Protein AF-A0A957PYV4-F1 (afdb_monomer_lite)

Sequence (127 aa):
MSIFELVHTHFSNQIGRPMQTLAQGKPFSIVRVGANENKRTVHTVIELRNSKGTPQLVYISDLIKVYFLLIRVSDNWLTLSEIIKTVDINKAQAPYLAPMLATFSDVEARRKPTVALRFVLPKGLIL

pLDDT: mean 87.55, std 10.19, range [50.59, 96.38]

Structure (mmCIF, N/CA/C/O backbone):
data_AF-A0A957PYV4-F1
#
_entry.id   AF-A0A957PYV4-F1
#
loop_
_atom_site.group_PDB
_atom_site.id
_atom_site.type_symbol
_atom_site.label_atom_id
_atom_site.label_alt_id
_atom_site.label_comp_id
_atom_site.label_asym_id
_atom_site.label_entity_id
_atom_site.label_seq_id
_atom_site.pdbx_PDB_ins_code
_atom_site.Cartn_x
_atom_site.Cartn_y
_atom_site.Cartn_z
_atom_site.occupancy
_atom_site.B_iso_or_equiv
_atom_site.auth_seq_id
_atom_site.auth_comp_id
_atom_site.auth_asym_id
_atom_site.auth_atom_id
_atom_site.pdbx_PDB_model_num
ATOM 1 N N . MET A 1 1 ? 10.276 16.550 -8.567 1.00 63.25 1 MET A N 1
ATOM 2 C CA . MET A 1 1 ? 9.328 15.997 -7.581 1.00 63.25 1 MET A CA 1
ATOM 3 C C . MET A 1 1 ? 9.889 14.678 -7.087 1.00 63.25 1 MET A C 1
ATOM 5 O O . MET A 1 1 ? 10.266 13.856 -7.917 1.00 63.25 1 MET A O 1
ATOM 9 N N . SER A 1 2 ? 10.050 14.509 -5.778 1.00 85.00 2 SER A N 1
ATOM 10 C CA . SER A 1 2 ? 10.600 13.277 -5.199 1.00 85.00 2 SER A CA 1
ATOM 11 C C . SER A 1 2 ? 9.561 12.147 -5.194 1.00 85.00 2 SER A C 1
ATOM 13 O O . SER A 1 2 ? 8.355 12.399 -5.228 1.00 85.00 2 SER A O 1
ATOM 15 N N . ILE A 1 3 ? 10.006 10.887 -5.108 1.00 85.19 3 ILE A N 1
ATOM 16 C CA . ILE A 1 3 ? 9.090 9.741 -4.960 1.00 85.19 3 ILE A CA 1
ATOM 17 C C . ILE A 1 3 ? 8.212 9.869 -3.704 1.00 85.19 3 ILE A C 1
ATOM 19 O O . ILE A 1 3 ? 7.044 9.493 -3.725 1.00 85.19 3 ILE A O 1
ATOM 23 N N . PHE A 1 4 ? 8.735 10.473 -2.634 1.00 88.44 4 PHE A N 1
ATOM 24 C CA . PHE A 1 4 ? 7.964 10.762 -1.426 1.00 88.44 4 PHE A CA 1
ATOM 25 C C . PHE A 1 4 ? 6.814 11.737 -1.695 1.00 88.44 4 PHE A C 1
ATOM 27 O O . PHE A 1 4 ? 5.691 11.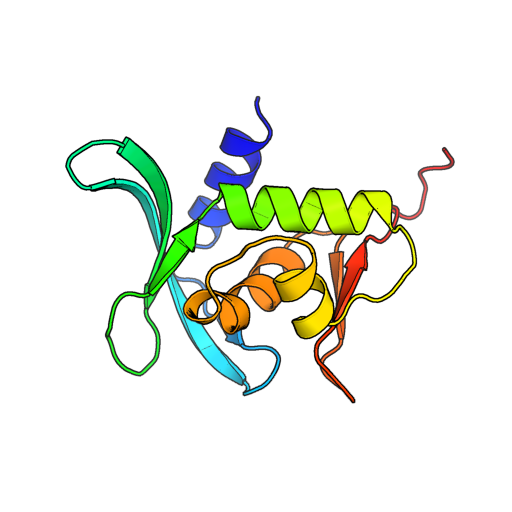472 -1.274 1.00 88.44 4 PHE A O 1
ATOM 34 N N . GLU A 1 5 ? 7.068 12.827 -2.421 1.00 88.50 5 GLU A N 1
ATOM 35 C CA . GLU A 1 5 ? 6.043 13.814 -2.794 1.00 88.50 5 GLU A CA 1
ATOM 36 C C . GLU A 1 5 ? 4.984 13.219 -3.727 1.00 88.50 5 GLU A C 1
ATOM 38 O O . GLU A 1 5 ? 3.797 13.500 -3.564 1.00 88.50 5 GLU A O 1
ATOM 43 N N . LEU A 1 6 ? 5.399 12.368 -4.672 1.00 91.44 6 LEU A N 1
ATOM 44 C CA . LEU A 1 6 ? 4.499 11.636 -5.568 1.00 91.44 6 LEU A CA 1
ATOM 45 C C . LEU A 1 6 ? 3.552 10.729 -4.781 1.00 91.44 6 LEU A C 1
ATOM 47 O O . LEU A 1 6 ? 2.336 10.822 -4.938 1.00 91.44 6 LEU A O 1
ATOM 51 N N . VAL A 1 7 ? 4.099 9.893 -3.894 1.00 93.31 7 VAL A N 1
ATOM 52 C CA . VAL A 1 7 ? 3.308 8.974 -3.067 1.00 93.31 7 VAL A CA 1
ATOM 53 C C . VAL A 1 7 ? 2.404 9.744 -2.102 1.00 93.31 7 VAL A C 1
ATOM 55 O O . VAL A 1 7 ? 1.229 9.408 -1.959 1.00 93.31 7 VAL A O 1
ATOM 58 N N . HIS A 1 8 ? 2.913 10.812 -1.484 1.00 92.75 8 HIS A N 1
ATOM 59 C CA . HIS A 1 8 ? 2.122 11.697 -0.632 1.00 92.75 8 HIS A CA 1
ATOM 60 C C . HIS A 1 8 ? 0.931 12.289 -1.394 1.00 92.75 8 HIS A C 1
ATOM 62 O O . HIS A 1 8 ? -0.211 12.154 -0.964 1.00 92.75 8 HIS A O 1
ATOM 68 N N . THR A 1 9 ? 1.188 12.914 -2.544 1.00 94.00 9 THR A N 1
ATOM 69 C CA . THR A 1 9 ? 0.156 13.546 -3.377 1.00 94.00 9 THR A CA 1
ATOM 70 C C . THR A 1 9 ? -0.867 12.526 -3.861 1.00 94.00 9 THR A C 1
ATOM 72 O O . THR A 1 9 ? -2.070 12.772 -3.773 1.00 94.00 9 THR A O 1
ATOM 75 N N . HIS A 1 10 ? -0.407 11.351 -4.301 1.00 95.31 10 HIS A N 1
ATOM 76 C CA . HIS A 1 10 ? -1.276 10.252 -4.712 1.00 95.31 10 HIS A CA 1
ATOM 77 C C . HIS A 1 10 ? -2.268 9.877 -3.612 1.00 95.31 10 HIS A C 1
ATOM 79 O O . HIS A 1 10 ? -3.471 9.880 -3.860 1.00 95.31 10 HIS A O 1
ATOM 85 N N . PHE A 1 11 ? -1.799 9.610 -2.390 1.00 96.31 11 PHE A N 1
ATOM 86 C CA . PHE A 1 11 ? -2.688 9.197 -1.301 1.00 96.31 11 PHE A CA 1
ATOM 87 C C . PHE A 1 11 ? -3.528 10.339 -0.722 1.00 96.31 11 PHE A C 1
ATOM 89 O O . PHE A 1 11 ? -4.655 10.086 -0.296 1.00 96.31 11 PHE A O 1
ATOM 96 N N . SER A 1 12 ? -3.057 11.587 -0.779 1.00 95.25 12 SER A N 1
ATOM 97 C CA . SER A 1 12 ? -3.880 12.761 -0.460 1.00 95.25 12 SER A CA 1
ATOM 98 C C . SER A 1 12 ? -5.104 12.858 -1.377 1.00 95.25 12 SER A C 1
ATOM 100 O O . SER A 1 12 ? -6.207 13.127 -0.910 1.00 95.25 12 SER A O 1
ATOM 102 N N . ASN A 1 13 ? -4.954 12.520 -2.662 1.00 96.38 13 ASN A N 1
ATOM 103 C CA . ASN A 1 13 ? -6.066 12.482 -3.620 1.00 96.38 13 ASN A CA 1
ATOM 104 C C . ASN A 1 13 ? -7.043 11.309 -3.399 1.00 96.38 13 ASN A C 1
ATOM 106 O O . ASN A 1 13 ? -8.113 11.268 -4.013 1.00 96.38 13 ASN A O 1
ATOM 110 N N . GLN A 1 14 ? -6.694 10.348 -2.537 1.00 95.62 14 GLN A N 1
ATOM 111 C CA . GLN A 1 14 ? -7.546 9.209 -2.179 1.00 95.62 14 GLN A CA 1
ATOM 112 C C . GLN A 1 14 ? -8.245 9.385 -0.816 1.00 95.62 14 GLN A C 1
ATOM 114 O O . GLN A 1 14 ? -8.954 8.476 -0.378 1.00 95.62 14 GLN A O 1
ATOM 119 N N . ILE A 1 15 ? -8.081 10.529 -0.137 1.00 95.88 15 ILE A N 1
ATOM 120 C CA . ILE A 1 15 ? -8.746 10.808 1.147 1.00 95.88 15 ILE A CA 1
ATOM 121 C C . ILE A 1 15 ? -10.269 10.657 1.006 1.00 95.88 15 ILE A C 1
ATOM 123 O O . ILE A 1 15 ? -10.876 11.102 0.034 1.00 95.88 15 ILE A O 1
ATOM 127 N N . GLY A 1 16 ? -10.888 9.985 1.982 1.00 92.94 16 GLY A N 1
ATOM 128 C CA . GLY A 1 16 ? -12.330 9.737 2.033 1.00 92.94 16 GLY A CA 1
ATOM 129 C C . GLY A 1 16 ? -12.840 8.646 1.086 1.00 92.94 16 GLY A C 1
ATOM 130 O O . GLY A 1 16 ? -13.973 8.193 1.251 1.00 92.94 16 GLY A O 1
ATOM 131 N N . ARG A 1 17 ? -12.027 8.168 0.134 1.00 95.00 17 ARG A N 1
ATOM 132 C CA . ARG A 1 17 ? -12.451 7.107 -0.785 1.00 95.00 17 ARG A CA 1
ATOM 133 C C . ARG A 1 17 ? -12.523 5.755 -0.063 1.00 95.00 17 ARG A C 1
ATOM 135 O O . ARG A 1 17 ? -11.611 5.419 0.700 1.00 95.00 17 ARG A O 1
ATOM 142 N N . PRO A 1 18 ? -13.587 4.964 -0.286 1.00 93.44 18 PRO A N 1
ATOM 143 C CA . PRO A 1 18 ? -13.722 3.655 0.333 1.00 93.44 18 PRO A CA 1
ATOM 144 C C . PRO A 1 18 ? -12.723 2.664 -0.272 1.00 93.44 18 PRO A C 1
ATOM 146 O O . PRO A 1 18 ? -12.619 2.519 -1.488 1.00 93.44 18 PRO A O 1
ATOM 149 N N . MET A 1 19 ? -12.018 1.943 0.593 1.00 94.81 19 MET A N 1
ATOM 150 C CA . MET A 1 19 ? -11.093 0.870 0.241 1.00 94.81 19 MET A CA 1
ATOM 151 C C . MET A 1 19 ? -11.432 -0.394 1.031 1.00 94.81 19 MET A C 1
ATOM 153 O O . MET A 1 19 ? -12.174 -0.359 2.014 1.00 94.81 19 MET A O 1
ATOM 157 N N . GLN A 1 20 ? -10.892 -1.536 0.604 1.00 94.81 20 GLN A N 1
ATOM 158 C CA . GLN A 1 20 ? -11.111 -2.818 1.272 1.00 94.81 20 GLN A CA 1
ATOM 159 C C . GLN A 1 20 ? -9.818 -3.618 1.375 1.00 94.81 20 GLN A C 1
ATOM 161 O O . GLN A 1 20 ? -9.017 -3.644 0.441 1.00 94.81 20 GLN A O 1
ATOM 166 N N . THR A 1 21 ? -9.614 -4.300 2.502 1.00 92.38 21 THR A N 1
ATOM 167 C CA . THR A 1 21 ? -8.487 -5.228 2.645 1.00 92.38 21 THR A CA 1
ATOM 168 C C . THR A 1 21 ? -8.641 -6.402 1.682 1.00 92.38 21 THR A C 1
ATOM 170 O O . THR A 1 21 ? -9.730 -6.951 1.520 1.00 92.38 21 THR A O 1
ATOM 173 N N . LEU A 1 22 ? -7.548 -6.828 1.045 1.00 88.88 22 LEU A N 1
ATOM 174 C CA . LEU A 1 22 ? -7.623 -7.870 0.013 1.00 88.88 22 LEU A CA 1
ATOM 175 C C . LEU A 1 22 ? -7.924 -9.266 0.574 1.00 88.88 22 LEU A C 1
ATOM 177 O O . LEU A 1 22 ? -8.562 -10.062 -0.110 1.00 88.88 22 LEU A O 1
ATOM 181 N N . ALA A 1 23 ? -7.485 -9.556 1.804 1.00 86.38 23 ALA A N 1
ATOM 182 C CA . ALA A 1 23 ? -7.663 -10.869 2.429 1.00 86.38 23 ALA A CA 1
ATOM 183 C C . ALA A 1 23 ? -9.062 -11.065 3.033 1.00 86.38 23 ALA A C 1
ATOM 185 O O . ALA A 1 23 ? -9.617 -12.153 2.958 1.00 86.38 23 ALA A O 1
ATOM 186 N N . GLN A 1 24 ? -9.614 -10.025 3.669 1.00 87.00 24 GLN A N 1
ATOM 187 C CA . GLN A 1 24 ? -10.840 -10.127 4.473 1.00 87.00 24 GLN A CA 1
ATOM 188 C C . GLN A 1 24 ? -11.994 -9.273 3.933 1.00 87.00 24 GLN A C 1
ATOM 190 O O . GLN A 1 24 ? -13.079 -9.314 4.502 1.00 87.00 24 GLN A O 1
ATOM 195 N N . GLY A 1 25 ? -11.770 -8.457 2.896 1.00 89.38 25 GLY A N 1
ATOM 196 C CA . GLY A 1 25 ? -12.779 -7.533 2.372 1.00 89.38 25 GLY A CA 1
ATOM 197 C C . GLY A 1 25 ? -13.197 -6.447 3.368 1.00 89.38 25 GLY A C 1
ATOM 198 O O . GLY A 1 25 ? -14.248 -5.836 3.202 1.00 89.38 25 GLY A O 1
ATOM 199 N N . LYS A 1 26 ? -12.412 -6.211 4.429 1.00 91.19 26 LYS A N 1
ATOM 200 C CA . LYS A 1 26 ? -12.793 -5.266 5.487 1.00 91.19 26 LYS A CA 1
ATOM 201 C C . LYS A 1 26 ? -12.666 -3.833 4.984 1.00 91.19 26 LYS A C 1
ATOM 203 O O . LYS A 1 26 ? -11.593 -3.497 4.474 1.00 91.19 26 LYS A O 1
ATOM 208 N N . PRO A 1 27 ? -13.698 -2.992 5.158 1.00 93.81 27 PRO A N 1
ATOM 209 C CA . PRO A 1 27 ? -13.661 -1.619 4.693 1.00 93.81 27 PRO A CA 1
ATOM 210 C C . PRO A 1 27 ? -12.704 -0.772 5.535 1.00 93.81 27 PRO A C 1
ATOM 212 O O . PRO A 1 27 ? -12.598 -0.935 6.756 1.00 93.81 27 PRO A O 1
ATOM 215 N N . PHE A 1 28 ? -12.031 0.156 4.869 1.00 94.81 28 PHE A N 1
ATOM 216 C CA . PHE A 1 28 ? -11.263 1.229 5.483 1.00 94.81 28 PHE A CA 1
ATOM 217 C C . PHE A 1 28 ? -11.224 2.440 4.544 1.00 94.81 28 PHE A C 1
ATOM 219 O O . PHE A 1 28 ? -11.545 2.326 3.362 1.00 94.81 28 PHE A O 1
ATOM 226 N N . SER A 1 29 ? -10.832 3.598 5.057 1.00 95.06 29 SER A N 1
ATOM 227 C CA . SER A 1 29 ? -10.588 4.789 4.244 1.00 95.06 29 SER A CA 1
ATOM 228 C C . SER A 1 29 ? -9.403 5.578 4.779 1.00 95.06 29 SER A C 1
ATOM 230 O O . SER A 1 29 ? -9.054 5.482 5.960 1.00 95.06 29 SER A O 1
ATOM 232 N N . ILE A 1 30 ? -8.779 6.352 3.895 1.00 96.12 30 ILE A N 1
ATOM 233 C CA . ILE A 1 30 ? -7.734 7.301 4.269 1.00 96.12 30 ILE A CA 1
ATOM 234 C C . ILE A 1 30 ? -8.407 8.540 4.858 1.00 96.12 30 ILE A C 1
ATOM 236 O O . ILE A 1 30 ? -9.294 9.125 4.237 1.00 96.12 30 ILE A O 1
ATOM 240 N N . VAL A 1 31 ? -7.977 8.931 6.053 1.00 95.12 31 VAL A N 1
ATOM 241 C CA . VAL A 1 31 ? -8.467 10.120 6.763 1.00 95.12 31 VAL A CA 1
ATOM 242 C C . VAL A 1 31 ? -7.531 11.299 6.544 1.00 95.12 31 VAL A C 1
ATOM 244 O O . VAL A 1 31 ? -7.983 12.422 6.351 1.00 95.12 31 VAL A O 1
ATOM 247 N N . ARG A 1 32 ? -6.221 11.044 6.582 1.00 94.00 32 ARG A N 1
ATOM 248 C CA . ARG A 1 32 ? -5.191 12.078 6.512 1.00 94.00 32 ARG A CA 1
ATOM 249 C C . ARG A 1 32 ? -3.905 11.503 5.937 1.00 94.00 32 ARG A C 1
ATOM 251 O O . ARG A 1 32 ? -3.578 10.345 6.186 1.00 94.00 32 ARG A O 1
ATOM 258 N N . VAL A 1 33 ? -3.149 12.335 5.233 1.00 93.00 33 VAL A N 1
ATOM 259 C CA . VAL A 1 33 ? -1.748 12.080 4.887 1.00 93.00 33 VAL A CA 1
ATOM 260 C C . VAL A 1 33 ? -0.928 13.244 5.426 1.00 93.00 33 VAL A C 1
ATOM 262 O O . VAL A 1 33 ? -1.324 14.396 5.268 1.00 93.00 33 VAL A O 1
ATOM 265 N N . GLY A 1 34 ? 0.170 12.964 6.122 1.00 89.94 34 GLY A N 1
ATOM 266 C CA . GLY A 1 34 ? 1.044 14.025 6.612 1.00 89.94 34 GLY A CA 1
ATOM 267 C C . GLY A 1 34 ? 1.990 13.583 7.713 1.00 89.94 34 GLY A C 1
ATOM 268 O O . GLY A 1 34 ? 2.154 12.394 7.986 1.00 89.94 34 GLY A O 1
ATOM 269 N N . ALA A 1 35 ? 2.617 14.563 8.358 1.00 85.19 35 ALA A N 1
ATOM 270 C CA . ALA A 1 35 ? 3.526 14.321 9.464 1.00 85.19 35 ALA A CA 1
ATOM 271 C C . ALA A 1 35 ? 2.804 13.656 10.651 1.00 85.19 35 ALA A C 1
ATOM 273 O O . ALA A 1 35 ? 1.688 14.030 11.037 1.00 85.19 35 ALA A O 1
ATOM 274 N N . ASN A 1 36 ? 3.464 12.657 11.224 1.00 81.81 36 ASN A N 1
ATOM 275 C CA . ASN A 1 36 ? 3.247 12.170 12.571 1.00 81.81 36 ASN A CA 1
ATOM 276 C C . ASN A 1 36 ? 4.487 12.524 13.386 1.00 81.81 36 ASN A C 1
ATOM 278 O O . ASN A 1 36 ? 5.578 11.997 13.147 1.00 81.81 36 ASN A O 1
ATOM 282 N N . GLU A 1 37 ? 4.303 13.447 14.318 1.00 74.75 37 GLU A N 1
ATOM 283 C CA . GLU A 1 37 ? 5.342 13.911 15.220 1.00 74.75 37 GLU A CA 1
ATOM 284 C C . GLU A 1 37 ? 5.288 13.065 16.488 1.00 74.75 37 GLU A C 1
ATOM 286 O O . GLU A 1 37 ? 4.519 13.335 17.408 1.00 74.75 37 GLU A O 1
ATOM 291 N N . ASN A 1 38 ? 6.107 12.014 16.549 1.00 70.00 38 ASN A N 1
ATOM 292 C CA . ASN A 1 38 ? 6.275 11.263 17.785 1.00 70.00 38 ASN A CA 1
ATOM 293 C C . ASN A 1 38 ? 7.663 11.541 18.364 1.00 70.00 38 ASN A C 1
ATOM 295 O O . ASN A 1 38 ? 8.642 10.971 17.896 1.00 70.00 38 ASN A O 1
ATOM 299 N N . LYS A 1 39 ? 7.708 12.467 19.336 1.00 50.59 39 LYS A N 1
ATOM 300 C CA . LYS A 1 39 ? 8.767 12.907 20.283 1.00 50.59 39 LYS A CA 1
ATOM 301 C C . LYS A 1 39 ? 10.250 12.996 19.858 1.00 50.59 39 LYS A C 1
ATOM 303 O O . LYS A 1 39 ? 10.995 13.660 20.571 1.00 50.59 39 LYS A O 1
ATOM 308 N N . ARG A 1 40 ? 10.717 12.393 18.762 1.00 59.59 40 ARG A N 1
ATOM 309 C CA . ARG A 1 40 ? 12.110 12.446 18.271 1.00 59.59 40 ARG A CA 1
ATOM 310 C C . ARG A 1 40 ? 12.264 12.322 16.752 1.00 59.59 40 ARG A C 1
ATOM 312 O O . ARG A 1 40 ? 13.361 12.560 16.254 1.00 59.59 40 ARG A O 1
ATOM 319 N N . THR A 1 41 ? 11.224 11.957 15.999 1.00 68.38 41 THR A N 1
ATOM 320 C CA . THR A 1 41 ? 11.341 11.812 14.538 1.00 68.38 41 THR A CA 1
ATOM 321 C C . THR A 1 41 ? 10.024 12.150 13.848 1.00 68.38 41 THR A C 1
ATOM 323 O O . THR A 1 41 ? 8.960 11.691 14.266 1.00 68.38 41 THR A O 1
ATOM 326 N N . VAL A 1 42 ? 10.101 12.968 12.796 1.00 73.69 42 VAL A N 1
ATOM 327 C CA . VAL A 1 42 ? 8.962 13.298 11.935 1.00 73.69 42 VAL A CA 1
ATOM 328 C C . VAL A 1 42 ? 8.865 12.226 10.857 1.00 73.69 42 VAL A C 1
ATOM 330 O O . VAL A 1 42 ? 9.748 12.107 10.009 1.00 73.69 42 VAL A O 1
ATOM 333 N N . HIS A 1 43 ? 7.790 11.443 10.883 1.00 81.50 43 HIS A N 1
ATOM 334 C CA . HIS A 1 43 ? 7.500 10.472 9.830 1.00 81.50 43 HIS A CA 1
ATOM 335 C C . HIS A 1 43 ? 6.270 10.905 9.049 1.00 81.50 43 HIS A C 1
ATOM 337 O O . HIS A 1 43 ? 5.262 11.279 9.642 1.00 81.50 43 HIS A O 1
ATOM 343 N N . THR A 1 44 ? 6.315 10.798 7.723 1.00 85.38 44 THR A N 1
ATOM 344 C CA . THR A 1 44 ? 5.104 10.979 6.917 1.00 85.38 44 THR A CA 1
ATOM 345 C C . THR A 1 44 ? 4.304 9.681 6.915 1.00 85.38 44 THR A C 1
ATOM 347 O O . THR A 1 44 ? 4.803 8.626 6.507 1.00 85.38 44 THR A O 1
ATOM 350 N N . VAL A 1 45 ? 3.066 9.761 7.392 1.00 91.00 45 VAL A N 1
ATOM 351 C CA . VAL A 1 45 ? 2.146 8.633 7.524 1.00 91.00 45 VAL A CA 1
ATOM 352 C C . VAL A 1 45 ? 0.861 8.884 6.755 1.00 91.00 45 VAL A C 1
ATOM 354 O O . VAL A 1 45 ? 0.464 10.021 6.498 1.00 91.00 45 VAL A O 1
ATOM 357 N N . ILE A 1 46 ? 0.192 7.788 6.439 1.00 92.25 46 ILE A N 1
ATOM 358 C CA . ILE A 1 46 ? -1.180 7.747 5.967 1.00 92.25 46 ILE A CA 1
ATOM 359 C C . ILE A 1 46 ? -2.008 7.205 7.125 1.00 92.25 46 ILE A C 1
ATOM 361 O O . ILE A 1 46 ? -1.803 6.080 7.582 1.00 92.25 46 ILE A O 1
ATOM 365 N N . GLU A 1 47 ? -2.909 8.030 7.632 1.00 94.19 47 GLU A N 1
ATOM 366 C CA . GLU A 1 47 ? -3.831 7.673 8.696 1.00 94.19 47 GLU A CA 1
ATOM 367 C C . GLU A 1 47 ? -5.102 7.082 8.092 1.00 94.19 47 GLU A C 1
ATOM 369 O O . GLU A 1 47 ? -5.735 7.673 7.214 1.00 94.19 47 GLU A O 1
ATOM 374 N N . LEU A 1 48 ? -5.474 5.906 8.579 1.00 93.62 48 LEU A N 1
ATOM 375 C CA . LEU A 1 48 ? -6.615 5.134 8.125 1.00 93.62 48 LEU A CA 1
ATOM 376 C C . LEU A 1 48 ? -7.652 5.025 9.236 1.00 93.62 48 LEU A C 1
ATOM 378 O O . LEU A 1 48 ? -7.316 4.836 10.409 1.00 93.62 48 LEU A O 1
ATOM 382 N N . ARG A 1 49 ? -8.924 5.017 8.843 1.00 91.56 49 ARG A N 1
ATOM 383 C CA . ARG A 1 49 ? -10.040 4.625 9.704 1.00 91.56 49 ARG A CA 1
ATOM 384 C C . ARG A 1 49 ? -10.616 3.315 9.197 1.00 91.56 49 ARG A C 1
ATOM 386 O O . ARG A 1 49 ? -10.990 3.197 8.034 1.00 91.56 49 ARG A O 1
ATOM 393 N N . ASN A 1 50 ? -10.681 2.327 10.081 1.00 88.25 50 ASN A N 1
ATOM 394 C CA . ASN A 1 50 ? -11.353 1.057 9.825 1.00 88.25 50 ASN A CA 1
ATOM 395 C C . ASN A 1 50 ? -12.698 1.003 10.568 1.00 88.25 50 ASN A C 1
ATOM 397 O O . ASN A 1 50 ? -13.052 1.914 11.319 1.00 88.25 50 ASN A O 1
ATOM 401 N N . SER A 1 51 ? -13.434 -0.096 10.398 1.00 81.31 51 SER A N 1
ATOM 402 C CA . SER A 1 51 ? -14.735 -0.311 11.046 1.00 81.31 51 SER A CA 1
ATOM 403 C C . SER A 1 51 ? -14.702 -0.317 12.581 1.00 81.31 51 SER A C 1
ATOM 405 O O . SER A 1 51 ? -15.753 -0.235 13.203 1.00 81.31 51 SER A O 1
ATOM 407 N N . LYS A 1 52 ? -13.522 -0.431 13.207 1.00 82.38 52 LYS A N 1
ATOM 408 C CA . LYS A 1 52 ? -13.356 -0.393 14.669 1.00 82.38 52 LYS A CA 1
ATOM 409 C C . LYS A 1 52 ? -13.123 1.023 15.206 1.00 82.38 52 LYS A C 1
ATOM 411 O O . LYS A 1 52 ? -13.016 1.193 16.414 1.00 82.38 52 LYS A O 1
ATOM 416 N N . GLY A 1 53 ? -12.984 2.026 14.337 1.00 78.50 53 GLY A N 1
ATOM 417 C CA . GLY A 1 53 ? -12.763 3.424 14.720 1.00 78.50 53 GLY A CA 1
ATOM 418 C C . GLY A 1 53 ? -11.351 3.751 15.223 1.00 78.50 53 GLY A C 1
ATOM 419 O O . GLY A 1 53 ? -10.990 4.923 15.258 1.00 78.50 53 GLY A O 1
ATOM 420 N N . THR A 1 54 ? -10.525 2.752 15.557 1.00 80.94 54 THR A N 1
ATOM 421 C CA . THR A 1 54 ? -9.129 2.963 15.964 1.00 80.94 54 THR A CA 1
ATOM 422 C C . THR A 1 54 ? -8.285 3.434 14.774 1.00 80.94 54 THR A C 1
ATOM 424 O O . THR A 1 54 ? -8.231 2.711 13.770 1.00 80.94 54 THR A O 1
ATOM 427 N N . PRO A 1 55 ? -7.585 4.581 14.877 1.00 85.75 55 PRO A N 1
ATOM 428 C CA . PRO A 1 55 ? -6.661 5.025 13.842 1.00 85.75 55 PRO A CA 1
ATOM 429 C C . PRO A 1 55 ? -5.599 3.960 13.570 1.00 85.75 55 PRO A C 1
ATOM 431 O O . PRO A 1 55 ? -5.038 3.365 14.493 1.00 85.75 55 PRO A O 1
ATOM 434 N N . GLN A 1 56 ? -5.340 3.690 12.297 1.00 89.81 56 GLN A N 1
ATOM 435 C CA . GLN A 1 56 ? -4.223 2.859 11.857 1.00 89.81 56 GLN A CA 1
ATOM 436 C C . GLN A 1 56 ? -3.289 3.725 11.032 1.00 89.81 56 GLN A C 1
ATOM 438 O O . GLN A 1 56 ? -3.743 4.533 10.230 1.00 89.81 56 GLN A O 1
ATOM 443 N N . LEU A 1 57 ? -1.989 3.566 11.229 1.00 91.06 57 LEU A N 1
ATOM 444 C CA . LEU A 1 57 ? -0.991 4.336 10.502 1.00 91.06 57 LEU A CA 1
ATOM 445 C C . LEU A 1 57 ? -0.293 3.424 9.511 1.00 91.06 57 LEU A C 1
ATOM 447 O O . LEU A 1 5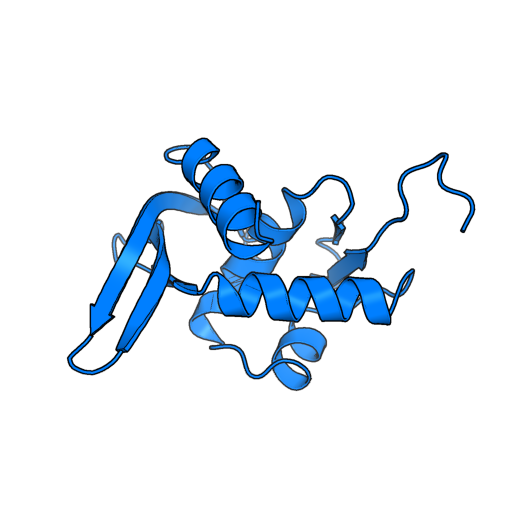7 ? 0.064 2.308 9.871 1.00 91.06 57 LEU A O 1
ATOM 451 N N . VAL A 1 58 ? -0.075 3.911 8.298 1.00 92.56 58 VAL A N 1
ATOM 452 C CA . VAL A 1 58 ? 0.788 3.286 7.295 1.00 92.56 58 VAL A CA 1
ATOM 453 C C . VAL A 1 58 ? 1.907 4.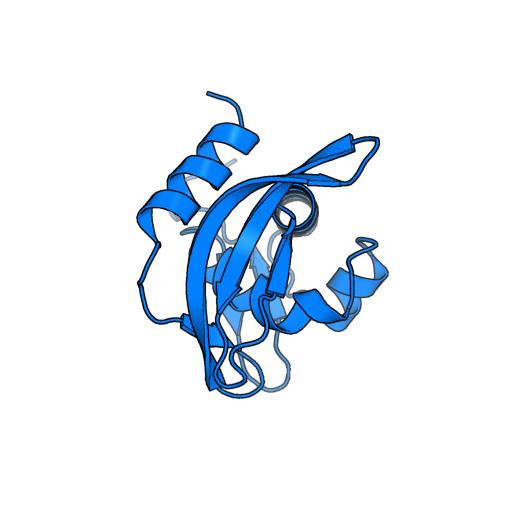262 6.973 1.00 92.56 58 VAL A C 1
ATOM 455 O O . VAL A 1 58 ? 1.645 5.418 6.646 1.00 92.56 58 VAL A O 1
ATOM 458 N N . TYR A 1 59 ? 3.158 3.825 7.074 1.00 91.81 59 TYR A N 1
ATOM 459 C CA . TYR A 1 59 ? 4.293 4.686 6.750 1.00 91.81 59 TYR A CA 1
ATOM 460 C C . TYR A 1 59 ? 4.503 4.746 5.236 1.00 91.81 59 TYR A C 1
ATOM 462 O O . TYR A 1 59 ? 4.597 3.713 4.572 1.00 91.81 59 TYR A O 1
ATOM 470 N N . ILE A 1 60 ? 4.646 5.957 4.685 1.00 92.06 60 ILE A N 1
ATOM 471 C CA . ILE A 1 60 ? 4.950 6.131 3.253 1.00 92.06 60 ILE A CA 1
ATOM 472 C C . ILE A 1 60 ? 6.272 5.446 2.890 1.00 92.06 60 ILE A C 1
ATOM 474 O O . ILE A 1 60 ? 6.382 4.835 1.830 1.00 92.06 60 ILE A O 1
ATOM 478 N N . SER A 1 61 ? 7.257 5.479 3.792 1.00 90.94 61 SER A N 1
ATOM 479 C CA . SER A 1 61 ? 8.529 4.778 3.604 1.00 90.94 61 SER A CA 1
ATOM 480 C C . SER A 1 61 ? 8.350 3.280 3.373 1.00 90.94 61 SER A C 1
ATOM 482 O O . SER A 1 61 ? 9.078 2.703 2.574 1.00 90.94 61 SER A O 1
ATOM 484 N N . ASP A 1 62 ? 7.387 2.647 4.042 1.00 91.88 62 ASP A N 1
ATOM 485 C CA . ASP A 1 62 ? 7.170 1.206 3.921 1.00 91.88 62 ASP A CA 1
ATOM 486 C C . ASP A 1 62 ? 6.482 0.865 2.599 1.00 91.88 62 ASP A C 1
ATOM 488 O O . ASP A 1 62 ? 6.897 -0.075 1.927 1.00 91.88 62 ASP A O 1
ATOM 492 N N . LEU A 1 63 ? 5.532 1.690 2.147 1.00 94.12 63 LEU A N 1
ATOM 493 C CA . LEU A 1 63 ? 4.974 1.586 0.795 1.00 94.12 63 LEU A CA 1
ATOM 494 C C . LEU A 1 63 ? 6.068 1.713 -0.272 1.00 94.12 63 LEU A C 1
ATOM 496 O O . LEU A 1 63 ? 6.125 0.894 -1.183 1.00 94.12 63 LEU A O 1
ATOM 500 N N . ILE A 1 64 ? 6.972 2.685 -0.124 1.00 93.56 64 ILE A N 1
ATOM 501 C CA . ILE A 1 64 ? 8.091 2.896 -1.050 1.00 93.56 64 ILE A CA 1
ATOM 502 C C . ILE A 1 64 ? 9.044 1.693 -1.051 1.00 93.56 64 ILE A C 1
ATOM 504 O O . ILE A 1 64 ? 9.395 1.199 -2.119 1.00 93.56 64 ILE A O 1
ATOM 508 N N . LYS A 1 65 ? 9.444 1.182 0.121 1.00 93.19 65 LYS A N 1
ATOM 509 C CA . LYS A 1 65 ? 10.325 0.004 0.215 1.00 93.19 65 LYS A CA 1
ATOM 510 C C . LYS A 1 65 ? 9.705 -1.222 -0.456 1.00 93.19 65 LYS A C 1
ATOM 512 O O . LYS A 1 65 ? 10.392 -1.923 -1.196 1.00 93.19 65 LYS A O 1
ATOM 517 N N . VAL A 1 66 ? 8.417 -1.482 -0.209 1.00 94.69 66 VAL A N 1
ATOM 518 C CA . VAL A 1 66 ? 7.712 -2.606 -0.839 1.00 94.69 66 VAL A CA 1
ATOM 519 C C . VAL A 1 66 ? 7.603 -2.392 -2.345 1.00 94.69 66 VAL A C 1
ATOM 521 O O . VAL A 1 66 ? 7.861 -3.318 -3.103 1.00 94.69 66 VAL A O 1
ATOM 524 N N . TYR A 1 67 ? 7.294 -1.178 -2.792 1.00 94.56 67 TYR A N 1
ATOM 525 C CA . TYR A 1 67 ? 7.238 -0.851 -4.213 1.00 94.56 67 TYR A CA 1
ATOM 526 C C . TYR A 1 67 ? 8.585 -1.089 -4.921 1.00 94.56 67 TYR A C 1
ATOM 528 O O . TYR A 1 67 ? 8.629 -1.769 -5.944 1.00 94.56 67 TYR A O 1
ATOM 536 N N . PHE A 1 68 ? 9.703 -0.649 -4.333 1.00 94.00 68 PHE A N 1
ATOM 537 C CA . PHE A 1 68 ? 11.042 -0.942 -4.860 1.00 94.00 68 PHE A CA 1
ATOM 538 C C . PHE A 1 68 ? 11.370 -2.437 -4.877 1.00 94.00 68 PHE A C 1
ATOM 540 O O . PHE A 1 68 ? 12.006 -2.911 -5.818 1.00 94.00 68 PHE A O 1
ATOM 547 N N . LEU A 1 69 ? 10.934 -3.192 -3.863 1.00 94.69 69 LEU A N 1
ATOM 548 C CA . LEU A 1 69 ? 11.069 -4.646 -3.877 1.00 94.69 69 LEU A CA 1
ATOM 549 C C . LEU A 1 69 ? 10.319 -5.249 -5.072 1.00 94.69 69 LEU A C 1
ATOM 551 O O . LEU A 1 69 ? 10.902 -6.066 -5.779 1.00 94.69 69 LEU A O 1
ATOM 555 N N . LEU A 1 70 ? 9.073 -4.829 -5.317 1.00 94.19 70 LEU A N 1
ATOM 556 C CA . LEU A 1 70 ? 8.264 -5.322 -6.436 1.00 94.19 70 LEU A CA 1
ATOM 557 C C . LEU A 1 70 ? 8.924 -5.032 -7.790 1.00 94.19 70 LEU A C 1
ATOM 559 O O . LEU A 1 70 ? 8.974 -5.929 -8.626 1.00 94.19 70 LEU A O 1
ATOM 563 N N . ILE A 1 71 ? 9.484 -3.831 -7.977 1.00 92.56 71 ILE A N 1
ATOM 564 C CA . ILE A 1 71 ? 10.260 -3.484 -9.180 1.00 92.56 71 ILE A CA 1
ATOM 565 C C . ILE A 1 71 ? 11.464 -4.424 -9.334 1.00 92.56 71 ILE A C 1
ATOM 567 O O . ILE A 1 71 ? 11.700 -4.969 -10.410 1.00 92.56 71 ILE A O 1
ATOM 571 N N . ARG A 1 72 ? 12.228 -4.647 -8.256 1.00 91.50 72 ARG A N 1
ATOM 572 C CA . ARG A 1 72 ? 13.447 -5.472 -8.286 1.00 91.50 72 ARG A CA 1
ATOM 573 C C . ARG A 1 72 ? 13.171 -6.925 -8.671 1.00 91.50 72 ARG A C 1
ATOM 575 O O . ARG A 1 72 ? 14.010 -7.543 -9.319 1.00 91.50 72 ARG A O 1
ATOM 582 N N . VAL A 1 73 ? 12.040 -7.477 -8.240 1.00 88.31 73 VAL A N 1
ATOM 583 C CA . VAL A 1 73 ? 11.651 -8.865 -8.526 1.00 88.31 73 VAL A CA 1
ATOM 584 C C . VAL A 1 73 ? 10.654 -8.979 -9.682 1.00 88.31 73 VAL A C 1
ATOM 586 O O . VAL A 1 73 ? 9.906 -9.955 -9.699 1.00 88.31 73 VAL A O 1
ATOM 589 N N . SER A 1 74 ? 10.631 -7.990 -10.593 1.00 79.75 74 SER A N 1
ATOM 590 C CA . SER A 1 74 ? 9.701 -7.840 -11.730 1.00 79.75 74 SER A CA 1
ATOM 591 C C . SER A 1 74 ? 9.122 -9.157 -12.250 1.00 79.75 74 SER A C 1
ATOM 593 O O . SER A 1 74 ? 9.818 -10.166 -12.360 1.00 79.75 74 SER A O 1
ATOM 595 N N . ASP A 1 75 ? 7.830 -9.136 -12.574 1.00 81.00 75 ASP A N 1
ATOM 596 C CA . ASP A 1 75 ? 7.060 -10.270 -13.096 1.00 81.00 75 ASP A CA 1
ATOM 597 C C . ASP A 1 75 ? 6.822 -11.442 -12.127 1.00 81.00 75 ASP A C 1
ATOM 599 O O . ASP A 1 75 ? 5.974 -12.298 -12.407 1.00 81.00 75 ASP A O 1
ATOM 603 N N . ASN A 1 76 ? 7.441 -11.443 -10.940 1.00 90.94 76 ASN A N 1
ATOM 604 C CA . ASN A 1 76 ? 7.154 -12.419 -9.889 1.00 90.94 76 ASN A CA 1
ATOM 605 C C . ASN A 1 76 ? 6.047 -11.950 -8.941 1.00 90.94 76 ASN A C 1
ATOM 607 O O . ASN A 1 76 ? 5.978 -10.795 -8.521 1.00 90.94 76 ASN A O 1
ATOM 611 N N . TRP A 1 77 ? 5.191 -12.893 -8.552 1.00 94.38 77 TRP A N 1
ATOM 612 C CA . TRP A 1 77 ? 4.197 -12.673 -7.509 1.00 94.38 77 TRP A CA 1
ATOM 613 C C . TRP A 1 77 ? 4.832 -12.827 -6.130 1.00 94.38 77 TRP A C 1
ATOM 615 O O . TRP A 1 77 ? 5.311 -13.909 -5.806 1.00 94.38 77 TRP A O 1
ATOM 625 N N . LEU A 1 78 ? 4.739 -11.791 -5.296 1.00 94.81 78 LEU A N 1
ATOM 626 C CA . LEU A 1 78 ? 5.133 -11.845 -3.890 1.00 94.81 78 LEU A CA 1
ATOM 627 C C . LEU A 1 78 ? 3.912 -11.845 -2.981 1.00 94.81 78 LEU A C 1
ATOM 629 O O . LEU A 1 78 ? 3.075 -10.942 -3.026 1.00 94.81 78 LEU A O 1
ATOM 633 N N . THR A 1 79 ? 3.813 -12.849 -2.120 1.00 93.50 79 THR A N 1
ATOM 634 C CA . THR A 1 79 ? 2.804 -12.890 -1.063 1.00 93.50 79 THR A CA 1
ATOM 635 C C . THR A 1 79 ? 3.083 -11.830 -0.002 1.00 93.50 79 THR A C 1
ATOM 637 O O . THR A 1 79 ? 4.225 -11.434 0.233 1.00 93.50 79 THR A O 1
ATOM 640 N N . LEU A 1 80 ? 2.041 -11.409 0.721 1.00 89.31 80 LEU A N 1
ATOM 641 C CA . LEU A 1 80 ? 2.222 -10.513 1.870 1.00 89.31 80 LEU A CA 1
ATOM 642 C C . LEU A 1 80 ? 3.207 -11.078 2.906 1.00 89.31 80 LEU A C 1
ATOM 644 O O . LEU A 1 80 ? 3.957 -10.313 3.501 1.00 89.31 80 LEU A O 1
ATOM 648 N N . SER A 1 81 ? 3.241 -12.400 3.106 1.00 89.19 81 SER A N 1
ATOM 649 C CA . SER A 1 81 ? 4.179 -13.029 4.044 1.00 89.19 81 SER A CA 1
ATOM 650 C C . SER A 1 81 ? 5.635 -12.877 3.602 1.00 89.19 81 SER A C 1
ATOM 652 O O . SER A 1 81 ? 6.498 -12.633 4.442 1.00 89.19 81 SER A O 1
ATOM 654 N N . GLU A 1 82 ? 5.918 -13.018 2.306 1.00 92.44 82 GLU A N 1
ATOM 655 C CA . GLU A 1 82 ? 7.261 -12.811 1.753 1.00 92.44 82 GLU A CA 1
ATOM 656 C C . GLU A 1 82 ? 7.665 -11.344 1.858 1.00 92.44 82 GLU A C 1
ATOM 658 O O . GLU A 1 82 ? 8.745 -11.044 2.356 1.00 92.44 82 GLU A O 1
ATOM 663 N N . ILE A 1 83 ? 6.758 -10.428 1.506 1.00 92.12 83 ILE A N 1
ATOM 664 C CA . ILE A 1 83 ? 6.992 -8.984 1.614 1.00 92.12 83 ILE A CA 1
ATOM 665 C C . ILE A 1 83 ? 7.338 -8.592 3.055 1.00 92.12 83 ILE A C 1
ATOM 667 O O . ILE A 1 83 ? 8.329 -7.899 3.260 1.00 92.12 83 ILE A O 1
ATOM 671 N N . ILE A 1 84 ? 6.571 -9.066 4.046 1.00 89.81 84 ILE A N 1
ATOM 672 C CA . ILE A 1 84 ? 6.820 -8.794 5.475 1.00 89.81 84 ILE A CA 1
ATOM 673 C C . ILE A 1 84 ? 8.173 -9.346 5.936 1.00 89.81 84 ILE A C 1
ATOM 675 O O . ILE A 1 84 ? 8.808 -8.776 6.816 1.00 89.81 84 ILE A O 1
ATOM 679 N N . LYS A 1 85 ? 8.603 -10.485 5.385 1.00 88.38 85 LYS A N 1
ATOM 680 C CA . LYS A 1 85 ? 9.884 -11.101 5.741 1.00 88.38 85 LYS A CA 1
ATOM 681 C C . LYS A 1 85 ? 11.065 -10.356 5.114 1.00 88.38 85 LYS A C 1
ATOM 683 O O . LYS A 1 85 ? 12.127 -10.289 5.724 1.00 88.38 85 LYS A O 1
ATOM 688 N N . THR A 1 86 ? 10.897 -9.846 3.896 1.00 90.31 86 THR A N 1
ATOM 689 C CA . THR A 1 86 ? 11.963 -9.180 3.137 1.00 90.31 86 THR A CA 1
ATOM 690 C C . THR A 1 86 ? 12.108 -7.711 3.509 1.00 90.31 86 THR A C 1
ATOM 692 O O . THR A 1 86 ? 13.223 -7.207 3.617 1.00 90.31 86 THR A O 1
ATOM 695 N N . VAL A 1 87 ? 10.988 -7.016 3.684 1.00 85.81 87 VAL A N 1
ATOM 696 C CA . VAL A 1 87 ? 10.939 -5.621 4.104 1.00 85.81 87 VAL A CA 1
ATOM 697 C C . VAL A 1 87 ? 10.448 -5.637 5.537 1.00 85.81 87 VAL A C 1
ATOM 699 O O . VAL A 1 87 ? 9.322 -6.053 5.772 1.00 85.81 87 VAL A O 1
ATOM 702 N N . ASP A 1 88 ? 11.279 -5.223 6.488 1.00 83.19 88 ASP A N 1
ATOM 703 C CA . ASP A 1 88 ? 10.905 -5.144 7.903 1.00 83.19 88 ASP A CA 1
ATOM 704 C C . ASP A 1 88 ? 9.780 -4.110 8.103 1.00 83.19 88 ASP A C 1
ATOM 706 O O . ASP A 1 88 ? 10.021 -2.924 8.336 1.00 83.19 88 ASP A O 1
ATOM 710 N N . ILE A 1 89 ? 8.538 -4.552 7.890 1.00 83.75 89 ILE A N 1
ATOM 711 C CA . ILE A 1 89 ? 7.314 -3.757 7.989 1.00 83.75 89 ILE A CA 1
ATOM 712 C C . ILE A 1 89 ? 6.509 -4.186 9.207 1.00 83.75 89 ILE A C 1
ATOM 714 O O . ILE A 1 89 ? 6.422 -5.363 9.571 1.00 83.75 89 ILE A O 1
ATOM 718 N N . ASN A 1 90 ? 5.824 -3.220 9.811 1.00 77.75 90 ASN A N 1
ATOM 719 C CA . ASN A 1 90 ? 4.935 -3.503 10.922 1.00 77.75 90 ASN A CA 1
ATOM 720 C C . ASN A 1 90 ? 3.765 -4.397 10.462 1.00 77.75 90 ASN A C 1
ATOM 722 O O . ASN A 1 90 ? 2.929 -3.996 9.648 1.00 77.75 90 ASN A O 1
ATOM 726 N N . LYS A 1 91 ? 3.663 -5.602 11.039 1.00 80.06 91 LYS A N 1
ATOM 727 C CA . LYS A 1 91 ? 2.625 -6.597 10.711 1.00 80.06 91 LYS A CA 1
ATOM 728 C C . LYS A 1 91 ? 1.195 -6.071 10.856 1.00 80.06 91 LYS A C 1
ATOM 730 O O . LYS A 1 91 ? 0.316 -6.524 10.128 1.00 80.06 91 LYS A O 1
ATOM 735 N N . ALA A 1 92 ? 0.953 -5.109 11.749 1.00 81.81 92 ALA A N 1
ATOM 736 C CA . ALA A 1 92 ? -0.366 -4.497 11.913 1.00 81.81 92 ALA A CA 1
ATOM 737 C C . ALA A 1 92 ? -0.815 -3.704 10.669 1.00 81.81 92 ALA A C 1
ATOM 739 O O . ALA A 1 92 ? -2.012 -3.569 10.422 1.00 81.81 92 ALA A O 1
ATOM 740 N N . GLN A 1 93 ? 0.137 -3.220 9.864 1.00 86.44 93 GLN A N 1
ATOM 741 C CA . GLN A 1 93 ? -0.110 -2.415 8.664 1.00 86.44 93 GLN A CA 1
ATOM 742 C C . GLN A 1 93 ? -0.284 -3.267 7.404 1.00 86.44 93 GLN A C 1
ATOM 744 O O . GLN A 1 93 ? -0.912 -2.833 6.437 1.00 86.44 93 GLN A O 1
ATOM 749 N N . ALA A 1 94 ? 0.234 -4.499 7.418 1.00 85.62 94 ALA A N 1
ATOM 750 C CA . ALA A 1 94 ? 0.247 -5.394 6.265 1.00 85.62 94 ALA A CA 1
ATOM 751 C C . ALA A 1 94 ? -1.118 -5.588 5.570 1.00 85.62 94 ALA A C 1
ATOM 753 O O . ALA A 1 94 ? -1.143 -5.598 4.336 1.00 85.62 94 ALA A O 1
ATOM 754 N N . PRO A 1 95 ? -2.264 -5.678 6.283 1.00 88.75 95 PRO A N 1
ATOM 755 C CA . PRO A 1 95 ? -3.572 -5.807 5.636 1.00 88.75 95 PRO A CA 1
ATOM 756 C C . PRO A 1 95 ? -3.959 -4.624 4.733 1.00 88.75 95 PRO A C 1
ATOM 758 O O . PRO A 1 95 ? -4.799 -4.795 3.847 1.00 88.75 95 PRO A O 1
ATOM 761 N N . TYR A 1 96 ? -3.370 -3.446 4.960 1.00 92.75 96 TYR A N 1
ATOM 762 C CA . TYR A 1 96 ? -3.659 -2.209 4.231 1.00 92.75 96 TYR A CA 1
ATOM 763 C C . TYR A 1 96 ? -2.638 -1.926 3.123 1.00 92.75 96 TYR A C 1
ATOM 765 O O . TYR A 1 96 ? -2.982 -1.282 2.139 1.00 92.75 96 TYR A O 1
ATOM 773 N N . LEU A 1 97 ? -1.414 -2.459 3.220 1.00 92.19 97 LEU A N 1
ATOM 774 C CA . LEU A 1 97 ? -0.371 -2.224 2.215 1.00 92.19 97 LEU A CA 1
ATOM 775 C C . LEU A 1 97 ? -0.775 -2.715 0.827 1.00 92.19 97 LEU A C 1
ATOM 777 O O . LEU A 1 97 ? -0.682 -1.964 -0.135 1.00 92.19 97 LEU A O 1
ATOM 781 N N . ALA A 1 98 ? -1.253 -3.955 0.713 1.00 92.62 98 ALA A N 1
ATOM 782 C CA . ALA A 1 98 ? -1.604 -4.519 -0.586 1.00 92.62 98 ALA A CA 1
ATOM 783 C C . ALA A 1 98 ? -2.710 -3.751 -1.333 1.00 92.62 98 ALA A C 1
ATOM 785 O O . ALA A 1 98 ? -2.485 -3.412 -2.491 1.00 92.62 98 ALA A O 1
ATOM 786 N N . PRO A 1 99 ? -3.873 -3.426 -0.730 1.00 94.19 99 PRO A N 1
ATOM 787 C CA . PRO A 1 99 ? -4.874 -2.623 -1.430 1.00 94.19 99 PRO A CA 1
ATOM 788 C C . PRO A 1 99 ? -4.398 -1.195 -1.727 1.00 94.19 99 PRO A C 1
ATOM 790 O O . PRO A 1 99 ? -4.849 -0.622 -2.709 1.00 94.19 99 PRO A O 1
ATOM 793 N N . MET A 1 100 ? -3.496 -0.623 -0.921 1.00 95.50 100 MET A N 1
ATOM 794 C CA . MET A 1 100 ? -2.911 0.696 -1.189 1.00 95.50 100 MET A CA 1
ATOM 795 C C . MET A 1 100 ? -1.923 0.664 -2.355 1.00 95.50 100 MET A C 1
ATOM 797 O O . MET A 1 100 ? -2.021 1.500 -3.246 1.00 95.50 100 MET A O 1
ATOM 801 N N . LEU A 1 101 ? -1.021 -0.314 -2.403 1.00 95.38 101 LEU A N 1
ATOM 802 C CA . LEU A 1 101 ? -0.092 -0.497 -3.522 1.00 95.38 101 LEU A CA 1
ATOM 803 C C . LEU A 1 101 ? -0.833 -0.827 -4.820 1.00 95.38 101 LEU A C 1
ATOM 805 O O . LEU A 1 101 ? -0.472 -0.306 -5.864 1.00 95.38 101 LEU A O 1
ATOM 809 N N . ALA A 1 102 ? -1.928 -1.588 -4.747 1.00 94.19 102 ALA A N 1
ATOM 810 C CA . ALA A 1 102 ? -2.795 -1.890 -5.890 1.00 94.19 102 ALA A CA 1
ATOM 811 C C . ALA A 1 102 ? -3.512 -0.664 -6.494 1.00 94.19 102 ALA A C 1
ATOM 813 O O . ALA A 1 102 ? -4.237 -0.805 -7.474 1.00 94.19 102 ALA A O 1
ATOM 814 N N 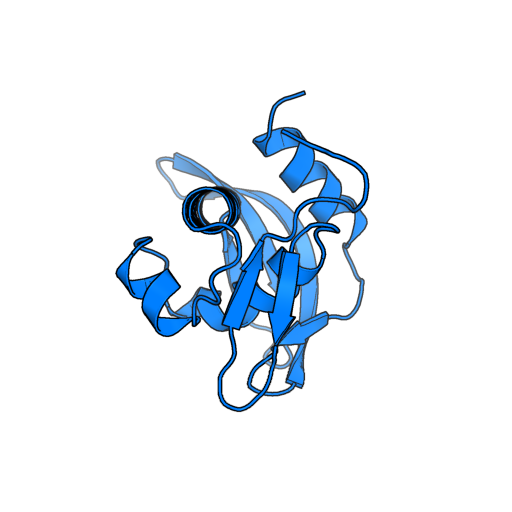. THR A 1 103 ? -3.373 0.527 -5.898 1.00 94.94 103 THR A N 1
ATOM 815 C CA . THR A 1 103 ? -3.849 1.780 -6.509 1.00 94.94 103 THR A CA 1
ATOM 816 C C . THR A 1 103 ? -2.848 2.381 -7.494 1.00 94.94 103 THR A C 1
ATOM 818 O O . THR A 1 103 ? -3.199 3.323 -8.204 1.00 94.94 103 THR A O 1
ATOM 821 N N . PHE A 1 104 ? -1.616 1.871 -7.534 1.00 94.06 104 PHE A N 1
ATOM 822 C CA . PHE A 1 104 ? -0.636 2.235 -8.549 1.00 94.06 104 PHE A CA 1
ATOM 823 C C . PHE A 1 104 ? -0.937 1.472 -9.841 1.00 94.06 104 PHE A C 1
ATOM 825 O O . PHE A 1 104 ? -1.290 0.294 -9.813 1.00 94.06 104 PHE A O 1
ATOM 832 N N . SER A 1 105 ? -0.827 2.150 -10.983 1.00 92.12 105 SER A N 1
ATOM 833 C CA . SER A 1 105 ? -1.216 1.602 -12.291 1.00 92.12 105 SER A CA 1
ATOM 834 C C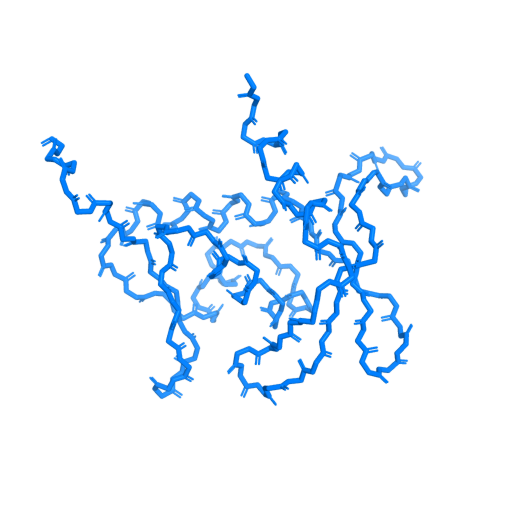 . SER A 1 105 ? -0.345 0.438 -12.767 1.00 92.12 105 SER A C 1
ATOM 836 O O . SER A 1 105 ? -0.749 -0.316 -13.645 1.00 92.12 105 SER A O 1
ATOM 838 N N . ASP A 1 106 ? 0.851 0.321 -12.209 1.00 92.69 106 ASP A N 1
ATOM 839 C CA . ASP A 1 106 ? 1.890 -0.659 -12.512 1.00 92.69 106 ASP A CA 1
ATOM 840 C C . ASP A 1 106 ? 2.017 -1.729 -11.415 1.00 92.69 106 ASP A C 1
ATOM 842 O O . ASP A 1 106 ? 2.976 -2.499 -11.388 1.00 92.69 106 ASP A O 1
ATOM 846 N N . VAL A 1 107 ? 1.036 -1.821 -10.511 1.00 94.25 107 VAL A N 1
ATOM 847 C CA . VAL A 1 107 ? 0.972 -2.874 -9.497 1.00 94.25 107 VAL A CA 1
ATOM 848 C C . VAL A 1 107 ? -0.312 -3.672 -9.656 1.00 94.25 107 VAL A C 1
ATOM 850 O O . VAL A 1 107 ? -1.420 -3.173 -9.476 1.00 94.25 107 VAL A O 1
ATOM 853 N N . GLU A 1 108 ? -0.160 -4.967 -9.908 1.00 94.06 108 GLU A N 1
ATOM 854 C CA . GLU A 1 108 ? -1.262 -5.916 -9.856 1.00 94.06 108 GLU A CA 1
ATOM 855 C C . GLU A 1 108 ? -1.369 -6.558 -8.475 1.00 94.06 108 GLU A C 1
ATOM 857 O O . GLU A 1 108 ? -0.373 -6.862 -7.812 1.00 94.06 108 GLU A O 1
ATOM 862 N N . ALA A 1 109 ? -2.605 -6.836 -8.062 1.00 93.69 109 ALA A N 1
ATOM 863 C CA . ALA A 1 109 ? -2.893 -7.552 -6.833 1.00 93.69 109 ALA A CA 1
ATOM 864 C C . ALA A 1 109 ? -3.865 -8.704 -7.081 1.00 93.69 109 ALA A C 1
ATOM 866 O O . ALA A 1 109 ? -4.930 -8.527 -7.673 1.00 93.69 109 ALA A O 1
ATOM 867 N N . ARG A 1 110 ? -3.538 -9.887 -6.556 1.00 92.69 110 ARG A N 1
ATOM 868 C CA . ARG A 1 110 ? -4.433 -11.052 -6.554 1.00 92.69 110 ARG A CA 1
ATOM 869 C C . ARG A 1 110 ? -4.921 -11.342 -5.144 1.00 92.69 110 ARG A C 1
ATOM 871 O O . ARG A 1 110 ? -4.188 -11.153 -4.177 1.00 92.69 110 ARG A O 1
ATOM 878 N N . ARG A 1 111 ? -6.161 -11.825 -5.025 1.00 88.12 111 ARG A N 1
ATOM 879 C CA . ARG A 1 111 ? -6.791 -12.150 -3.729 1.00 88.12 111 ARG A CA 1
ATOM 880 C C . ARG A 1 111 ? -6.736 -13.638 -3.373 1.00 88.12 111 ARG A C 1
ATOM 882 O O . ARG A 1 111 ? -6.734 -13.967 -2.194 1.00 88.12 111 ARG A O 1
ATOM 889 N N . LYS A 1 112 ? -6.714 -14.529 -4.371 1.00 81.31 112 LYS A N 1
ATOM 890 C CA . LYS A 1 112 ? -6.790 -15.991 -4.201 1.00 81.31 112 LYS A CA 1
ATOM 891 C C . LYS A 1 112 ? -5.668 -16.698 -4.981 1.00 81.31 112 LYS A C 1
ATOM 893 O O . LYS A 1 112 ? -5.308 -16.198 -6.047 1.00 81.31 112 LYS A O 1
ATOM 898 N N . PRO A 1 113 ? -5.129 -17.833 -4.486 1.00 80.06 113 PRO A N 1
ATOM 899 C CA . PRO A 1 113 ? -5.431 -18.480 -3.196 1.00 80.06 113 PRO A CA 1
ATOM 900 C C . PRO A 1 113 ? -4.880 -17.710 -1.982 1.00 80.06 113 PRO A C 1
ATOM 902 O O . PRO A 1 113 ? -5.428 -17.819 -0.891 1.00 80.06 113 PRO A O 1
ATOM 905 N N . THR A 1 114 ? -3.873 -16.862 -2.200 1.00 89.38 114 THR A N 1
ATOM 906 C CA . THR A 1 114 ? -3.245 -16.011 -1.181 1.00 89.38 114 THR A CA 1
ATOM 907 C C . THR A 1 114 ? -3.071 -14.605 -1.739 1.00 89.38 114 THR A C 1
ATOM 909 O O . THR A 1 114 ? -2.782 -14.446 -2.930 1.00 89.38 114 THR A O 1
ATOM 912 N N . VAL A 1 115 ? -3.211 -13.586 -0.884 1.00 91.69 115 VAL A N 1
ATOM 913 C CA . VAL A 1 115 ? -2.949 -12.197 -1.276 1.00 91.69 115 VAL A CA 1
ATOM 914 C C . VAL A 1 115 ? -1.495 -12.042 -1.702 1.00 91.69 115 VAL A C 1
ATOM 916 O O . VAL A 1 115 ? -0.581 -12.308 -0.915 1.00 91.69 115 VAL A O 1
ATOM 919 N N . ALA A 1 116 ? -1.298 -11.593 -2.937 1.00 94.19 116 ALA A N 1
ATOM 920 C CA . ALA A 1 116 ? 0.017 -11.316 -3.489 1.00 94.19 116 ALA A CA 1
ATOM 921 C C . ALA A 1 116 ? -0.016 -10.090 -4.401 1.00 94.19 116 ALA A C 1
ATOM 923 O O . ALA A 1 116 ? -1.066 -9.743 -4.949 1.00 94.19 116 ALA A O 1
ATOM 924 N N . LEU A 1 117 ? 1.148 -9.472 -4.551 1.00 95.06 117 LEU A N 1
ATOM 925 C CA . LEU A 1 117 ? 1.398 -8.303 -5.381 1.00 95.06 117 LEU A CA 1
ATOM 926 C C . LEU A 1 117 ? 2.444 -8.633 -6.438 1.00 95.06 117 LEU A C 1
ATOM 928 O O . LEU A 1 117 ? 3.285 -9.509 -6.229 1.00 95.06 117 LEU A O 1
ATOM 932 N N . ARG A 1 118 ? 2.404 -7.908 -7.549 1.00 94.69 118 ARG A N 1
ATOM 933 C CA . ARG A 1 118 ? 3.399 -7.991 -8.614 1.00 94.69 118 ARG A CA 1
ATOM 934 C C . ARG A 1 118 ? 3.532 -6.635 -9.297 1.00 94.69 118 ARG A C 1
ATOM 936 O O . ARG A 1 118 ? 2.525 -5.958 -9.491 1.00 94.69 118 ARG A O 1
ATOM 943 N N . PHE A 1 119 ? 4.754 -6.262 -9.664 1.00 94.50 119 PHE A N 1
ATOM 944 C CA . PHE A 1 119 ? 4.993 -5.127 -10.553 1.00 94.50 119 PHE A CA 1
ATOM 945 C C . PHE A 1 119 ? 4.745 -5.533 -12.007 1.00 94.50 119 PHE A C 1
ATOM 947 O O . PHE A 1 119 ? 5.152 -6.619 -12.420 1.00 94.50 119 PHE A O 1
ATOM 954 N N . VAL A 1 120 ? 4.087 -4.666 -12.768 1.00 91.19 120 VAL A N 1
ATOM 955 C CA . VAL A 1 120 ? 3.755 -4.889 -14.173 1.00 91.19 120 VAL A CA 1
ATOM 956 C C . VAL A 1 120 ? 4.303 -3.738 -14.989 1.00 91.19 120 VAL A C 1
ATOM 958 O O . VAL A 1 120 ? 3.922 -2.585 -14.790 1.00 91.19 120 VAL A O 1
ATOM 961 N N . LEU A 1 121 ? 5.178 -4.061 -15.939 1.00 81.69 121 LEU A N 1
ATOM 962 C CA . LEU A 1 121 ? 5.672 -3.071 -16.883 1.00 81.69 121 LEU A CA 1
ATOM 963 C C . LEU A 1 121 ? 4.496 -2.491 -17.685 1.00 81.69 121 LEU A C 1
ATOM 965 O O . LEU A 1 121 ? 3.665 -3.253 -18.197 1.00 81.69 121 LEU A O 1
ATOM 969 N N . PRO A 1 122 ? 4.408 -1.158 -17.829 1.00 70.38 122 PRO A N 1
ATOM 970 C CA . PRO A 1 122 ? 3.389 -0.552 -18.667 1.00 70.38 122 PRO A CA 1
ATOM 971 C C . PRO A 1 122 ? 3.500 -1.109 -20.088 1.00 70.38 122 PRO A C 1
ATOM 973 O O . PRO A 1 122 ? 4.581 -1.117 -20.683 1.00 70.38 122 PRO A O 1
ATOM 976 N N . LYS A 1 123 ? 2.379 -1.580 -20.644 1.00 59.12 123 LYS A N 1
ATOM 977 C CA . LYS A 1 123 ? 2.328 -2.098 -22.018 1.00 59.12 123 LYS A CA 1
ATOM 978 C C . LYS A 1 123 ? 2.789 -0.994 -22.980 1.00 59.12 123 LYS A C 1
ATOM 980 O O . LYS A 1 123 ? 2.059 -0.032 -23.189 1.00 59.12 123 LYS A O 1
ATOM 985 N N . GLY A 1 124 ? 3.997 -1.131 -23.531 1.00 55.34 124 GLY A N 1
ATOM 986 C CA . GLY A 1 124 ? 4.605 -0.161 -24.453 1.00 55.34 124 GLY A CA 1
ATOM 987 C C . GLY A 1 124 ? 6.000 0.339 -24.058 1.00 55.34 124 GLY A C 1
ATOM 988 O O . GLY A 1 124 ? 6.658 0.961 -24.884 1.00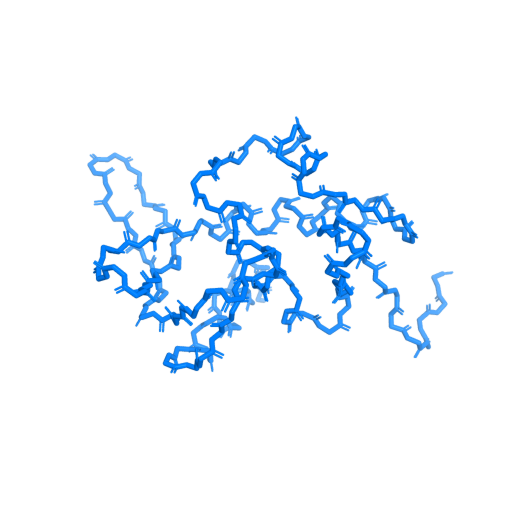 55.34 124 GLY A O 1
ATOM 989 N N . LEU A 1 125 ? 6.478 0.045 -22.845 1.00 52.72 125 LEU A N 1
ATOM 990 C CA . LEU A 1 125 ? 7.867 0.286 -22.444 1.00 52.72 125 LEU A CA 1
ATOM 991 C C . LEU A 1 125 ? 8.696 -0.982 -22.684 1.00 52.72 125 LEU A C 1
ATOM 993 O O . LEU A 1 125 ? 8.665 -1.916 -21.887 1.00 52.72 125 LEU A O 1
ATOM 997 N N . ILE A 1 126 ? 9.404 -1.019 -23.814 1.00 51.84 126 ILE A N 1
ATOM 998 C CA . ILE A 1 126 ? 10.525 -1.943 -24.025 1.00 51.84 126 ILE A CA 1
ATOM 999 C C . ILE A 1 126 ? 11.724 -1.300 -23.319 1.00 51.84 126 ILE A C 1
ATOM 1001 O O . ILE A 1 126 ? 12.058 -0.157 -23.636 1.00 51.84 126 ILE A O 1
ATOM 1005 N N . LEU A 1 127 ? 12.290 -1.987 -22.323 1.00 52.38 127 LEU A N 1
ATOM 1006 C CA . LEU A 1 127 ? 13.535 -1.583 -21.657 1.00 52.38 127 LEU A CA 1
ATOM 1007 C C . LEU A 1 127 ? 14.745 -1.847 -22.555 1.00 52.38 127 LEU A C 1
ATOM 1009 O O . LEU A 1 127 ? 14.756 -2.915 -23.209 1.00 52.38 127 LEU A O 1
#

Radius of gyration: 14.45 Å; chains: 1; bounding box: 28×34×45 Å

Foldseek 3Di:
DDPLVVLLVLLVVQAPPWFAQLAPRWIKGFPDWQWDDDPPDTFTWTWMQTPVRDIDTDGPVLLVVLVVVQVVVAPDKDALVNSCVVRVGDPVCSSVSLRSNCVDPQKDWDRPPGTTIHGHDPVPDDD

Secondary structure (DSSP, 8-state):
--HHHHHHHHHHTTBT-EEE-TTT--EEEEEEEEEEEETTEEEEEEEEEETT--EEEEEHHHHHHHHHHHHHTTT--EEHHHHHHHTT--TTTHHHHHHHHTTSTTEEEE-SSS-EEEE---TT---